Protein AF-E5RI89-F1 (afdb_monomer_lite)

Secondary structure (DSSP, 8-state):
---------------S------------HHHH-----HHHHHHS-HHHHHHHHHHHHHHHHHHHHHTTTSPPPHHHHHHHHHHHTT-

Structure (mmCIF, N/CA/C/O backbone):
data_AF-E5RI89-F1
#
_entry.id   AF-E5RI89-F1
#
loop_
_atom_site.group_PDB
_atom_site.id
_atom_site.type_symbol
_atom_site.label_atom_id
_atom_site.label_alt_id
_atom_site.label_comp_id
_atom_site.label_asym_id
_atom_site.label_entity_id
_atom_site.label_seq_id
_atom_site.pdbx_PDB_ins_code
_atom_site.Cartn_x
_atom_site.Cartn_y
_atom_site.Cartn_z
_atom_site.occupancy
_atom_site.B_iso_or_equiv
_atom_site.auth_seq_id
_atom_site.auth_comp_id
_atom_site.auth_asym_id
_atom_site.auth_atom_id
_atom_site.pdbx_PDB_model_num
ATOM 1 N N . MET A 1 1 ? -67.690 11.774 21.313 1.00 35.22 1 MET A N 1
ATOM 2 C CA . MET A 1 1 ? -66.903 10.539 21.104 1.00 35.22 1 MET A CA 1
ATOM 3 C C . MET A 1 1 ? -65.958 10.771 19.929 1.00 35.22 1 MET A C 1
ATOM 5 O O . MET A 1 1 ? -66.454 11.242 18.921 1.00 35.22 1 MET A O 1
ATOM 9 N N . ALA A 1 2 ? -64.653 10.524 20.155 1.00 36.41 2 ALA A N 1
ATOM 10 C CA . ALA A 1 2 ? -63.491 10.318 19.254 1.00 36.41 2 ALA A CA 1
ATOM 11 C C . ALA A 1 2 ? -63.516 10.918 17.820 1.00 36.41 2 ALA A C 1
ATOM 13 O O . ALA A 1 2 ? -64.431 10.631 17.066 1.00 36.41 2 ALA A O 1
ATOM 14 N N . ALA A 1 3 ? -62.610 11.808 17.384 1.00 43.19 3 ALA A N 1
ATOM 15 C CA . ALA A 1 3 ? -61.130 11.814 17.312 1.00 43.19 3 ALA A CA 1
ATOM 16 C C . ALA A 1 3 ? -60.556 11.324 15.958 1.00 43.19 3 ALA A C 1
ATOM 18 O O . ALA A 1 3 ? -61.020 10.327 15.419 1.00 43.19 3 ALA A O 1
ATOM 19 N N . ALA A 1 4 ? -59.483 12.020 15.537 1.00 44.25 4 ALA A N 1
ATOM 20 C CA . ALA A 1 4 ? -58.481 11.760 14.480 1.00 44.25 4 ALA A CA 1
ATOM 21 C C . ALA A 1 4 ? -58.632 12.656 13.225 1.00 44.25 4 ALA A C 1
ATOM 23 O O . ALA A 1 4 ? -59.562 12.484 12.452 1.00 44.25 4 ALA A O 1
ATOM 24 N N . ALA A 1 5 ? -57.883 13.753 13.047 1.00 52.75 5 ALA A N 1
ATOM 25 C CA . ALA A 1 5 ? -56.423 13.945 12.962 1.00 52.75 5 ALA A CA 1
ATOM 26 C C . ALA A 1 5 ? -55.804 13.476 11.631 1.00 52.75 5 ALA A C 1
ATOM 28 O O . ALA A 1 5 ? -55.644 12.283 11.415 1.00 52.75 5 ALA A O 1
ATOM 29 N N . LEU A 1 6 ? -55.382 14.448 10.814 1.00 46.00 6 LEU A N 1
ATOM 30 C CA . LEU A 1 6 ? -54.223 14.441 9.902 1.00 46.00 6 LEU A CA 1
ATOM 31 C C . LEU A 1 6 ? -53.939 15.935 9.605 1.00 46.00 6 LEU A C 1
ATOM 33 O O . LEU A 1 6 ? -54.794 16.599 9.029 1.00 46.00 6 LEU A O 1
ATOM 37 N N . ARG A 1 7 ? -52.986 16.574 10.310 1.00 47.31 7 ARG A N 1
ATOM 38 C CA . ARG A 1 7 ? -51.541 16.732 9.975 1.00 47.31 7 ARG A CA 1
ATOM 39 C C . ARG A 1 7 ? -51.337 17.518 8.667 1.00 47.31 7 ARG A C 1
ATOM 41 O O . ARG A 1 7 ? -51.963 17.177 7.680 1.00 47.31 7 ARG A O 1
ATOM 48 N N . ASP A 1 8 ? -50.478 18.527 8.546 1.00 52.88 8 ASP A N 1
ATOM 49 C CA . ASP A 1 8 ? -49.404 19.063 9.393 1.00 52.88 8 ASP A CA 1
ATOM 50 C C . ASP A 1 8 ? -49.132 20.526 8.951 1.00 52.88 8 ASP A C 1
ATOM 52 O O . ASP A 1 8 ? -49.304 20.834 7.766 1.00 52.88 8 ASP A O 1
ATOM 56 N N . PRO A 1 9 ? -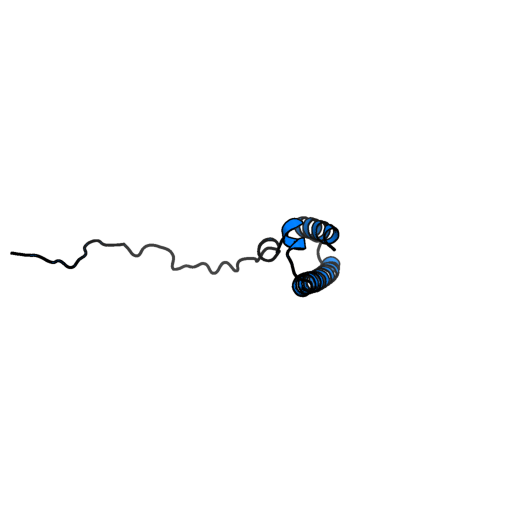48.776 21.438 9.872 1.00 52.31 9 PRO A N 1
ATOM 57 C CA . PRO A 1 9 ? -48.409 22.820 9.586 1.00 52.31 9 PRO A CA 1
ATOM 58 C C . PRO A 1 9 ? -46.901 22.966 9.313 1.00 52.31 9 PRO A C 1
ATOM 60 O O . PRO A 1 9 ? -46.114 22.073 9.573 1.00 52.31 9 PRO A O 1
ATOM 63 N N . ALA A 1 10 ? -46.507 24.181 8.940 1.00 44.00 10 ALA A N 1
ATOM 64 C CA . ALA A 1 10 ? -45.139 24.705 8.946 1.00 44.00 10 ALA A CA 1
ATOM 65 C C . ALA A 1 10 ? -44.342 24.594 7.636 1.00 44.00 10 ALA A C 1
ATOM 67 O O . ALA A 1 10 ? -44.223 23.576 6.968 1.00 44.00 10 ALA A O 1
ATOM 68 N N . GLN A 1 11 ? -43.811 25.758 7.291 1.00 53.44 11 GLN A N 1
ATOM 69 C CA . GLN A 1 11 ? -43.026 26.084 6.120 1.00 53.44 11 GLN A CA 1
ATOM 70 C C . GLN A 1 11 ? -41.580 25.618 6.296 1.00 53.44 11 GLN A C 1
ATOM 72 O O . GLN A 1 11 ? -41.057 25.664 7.408 1.00 53.44 11 GLN A O 1
ATOM 77 N N . VAL A 1 12 ? -40.897 25.321 5.190 1.00 55.78 12 VAL A N 1
ATOM 78 C CA . VAL A 1 12 ? -39.436 25.451 5.123 1.00 55.78 12 VAL A CA 1
ATOM 79 C C . VAL A 1 12 ? -39.103 26.263 3.866 1.00 55.78 12 VAL A C 1
ATOM 81 O O . VAL A 1 12 ? -39.571 25.907 2.782 1.00 55.78 12 VAL A O 1
ATOM 84 N N . PRO A 1 13 ? -38.369 27.382 3.984 1.00 47.78 13 PRO A N 1
ATOM 85 C CA . PRO A 1 13 ? -37.976 28.189 2.840 1.00 47.78 13 PRO A CA 1
ATOM 86 C C . PRO A 1 13 ? -36.959 27.409 2.001 1.00 47.78 13 PRO A C 1
ATOM 88 O O . PRO A 1 13 ? -35.975 26.894 2.526 1.00 47.78 13 PRO A O 1
ATOM 91 N N . VAL A 1 14 ? -37.190 27.341 0.688 1.00 56.91 14 VAL A N 1
ATOM 92 C CA . VAL A 1 14 ? -36.202 26.871 -0.293 1.00 56.91 14 VAL A CA 1
ATOM 93 C C . VAL A 1 14 ? -35.130 27.950 -0.415 1.00 56.91 14 VAL A C 1
ATOM 95 O O . VAL A 1 14 ? -35.184 28.829 -1.270 1.00 56.91 14 VAL A O 1
ATOM 98 N N . ALA A 1 15 ? -34.182 27.920 0.510 1.00 54.28 15 ALA A N 1
ATOM 99 C CA . ALA A 1 15 ? -32.922 28.625 0.405 1.00 54.28 15 ALA A CA 1
ATOM 100 C C . ALA A 1 15 ? -31.828 27.631 0.777 1.00 54.28 15 ALA A C 1
ATOM 102 O O . ALA A 1 15 ? -31.679 27.322 1.954 1.00 54.28 15 ALA A O 1
ATOM 103 N N . ALA A 1 16 ? -31.130 27.106 -0.230 1.00 48.16 16 ALA A N 1
ATOM 104 C CA . ALA A 1 16 ? -29.716 26.727 -0.182 1.00 48.16 16 ALA A CA 1
ATOM 105 C C . ALA A 1 16 ? -29.349 25.931 -1.448 1.00 48.16 16 ALA A C 1
ATOM 107 O O . ALA A 1 16 ? -29.967 24.913 -1.745 1.00 48.16 16 ALA A O 1
ATOM 108 N N . ASP A 1 17 ? -28.335 26.415 -2.165 1.00 53.44 17 ASP A N 1
ATOM 109 C CA . ASP A 1 17 ? -27.333 25.604 -2.871 1.00 53.44 17 ASP A CA 1
ATOM 110 C C . ASP A 1 17 ? -27.760 24.597 -3.945 1.00 53.44 17 ASP A C 1
ATOM 112 O O . ASP A 1 17 ? -27.422 23.420 -3.881 1.00 53.44 17 ASP A O 1
ATOM 116 N N . LEU A 1 18 ? -28.370 25.069 -5.034 1.00 52.41 18 LEU A N 1
ATOM 117 C CA . LEU A 1 18 ? -28.324 24.331 -6.312 1.00 52.41 18 LEU A CA 1
ATOM 118 C C . LEU A 1 18 ? -27.222 24.807 -7.264 1.00 52.41 18 LEU A C 1
ATOM 120 O O . LEU A 1 18 ? -27.144 24.342 -8.397 1.00 52.41 18 LEU A O 1
ATOM 124 N N . LEU A 1 19 ? -26.319 25.667 -6.794 1.00 54.16 19 LEU A N 1
ATOM 125 C CA . LEU A 1 19 ? -24.970 25.698 -7.341 1.00 54.16 19 LEU A CA 1
ATOM 126 C C . LEU A 1 19 ? -24.160 24.692 -6.534 1.00 54.16 19 LEU A C 1
ATOM 128 O O . LEU A 1 19 ? -23.319 25.054 -5.720 1.00 54.16 19 LEU A O 1
ATOM 132 N N . THR A 1 20 ? -24.459 23.410 -6.748 1.00 54.56 20 THR A N 1
ATOM 133 C CA . THR A 1 20 ? -23.433 22.382 -6.628 1.00 54.56 20 THR A CA 1
ATOM 134 C C . THR A 1 20 ? -22.359 22.788 -7.625 1.00 54.56 20 THR A C 1
ATOM 136 O O . THR A 1 20 ? -22.429 22.436 -8.805 1.00 54.56 20 THR A O 1
ATOM 139 N N . ASP A 1 21 ? -21.452 23.648 -7.162 1.00 46.88 21 ASP A N 1
ATOM 140 C CA . ASP A 1 21 ? -20.141 23.822 -7.741 1.00 46.88 21 ASP A CA 1
ATOM 141 C C . ASP A 1 21 ? -19.636 22.398 -7.897 1.00 46.88 21 ASP A C 1
ATOM 143 O O . ASP A 1 21 ? -19.496 21.647 -6.926 1.00 46.88 21 ASP A O 1
ATOM 147 N N . HIS A 1 22 ? -19.586 21.954 -9.145 1.00 55.59 22 HIS A N 1
ATOM 148 C CA . HIS A 1 22 ? -19.020 20.675 -9.492 1.00 55.59 22 HIS A CA 1
ATOM 149 C C . HIS A 1 22 ? -17.516 20.873 -9.338 1.00 55.59 22 HIS A C 1
ATOM 151 O O . HIS A 1 22 ? -16.795 20.935 -10.330 1.00 55.59 22 HIS A O 1
ATOM 157 N N . GLU A 1 23 ? -17.080 21.046 -8.085 1.00 57.22 23 GLU A N 1
ATOM 158 C CA . GLU A 1 23 ? -15.710 20.895 -7.645 1.00 57.22 23 GLU A CA 1
ATOM 159 C C . GLU A 1 23 ? -15.309 19.559 -8.255 1.00 57.22 23 GLU A C 1
ATOM 161 O O . GLU A 1 23 ? -15.810 18.500 -7.862 1.00 57.22 23 GLU A O 1
ATOM 166 N N . GLU A 1 24 ? -14.514 19.606 -9.321 1.00 59.91 24 GLU A N 1
ATOM 167 C CA . GLU A 1 24 ? -13.802 18.446 -9.820 1.00 59.91 24 GLU A CA 1
ATOM 168 C C . GLU A 1 24 ? -12.879 18.034 -8.674 1.00 59.91 24 GLU A C 1
ATOM 170 O O . GLU A 1 24 ? -11.740 18.480 -8.561 1.00 59.91 24 GLU A O 1
ATOM 175 N N . GLY A 1 25 ? -13.457 17.284 -7.735 1.00 62.00 25 GLY A N 1
ATOM 176 C CA . GLY A 1 25 ? -12.861 16.940 -6.466 1.00 62.00 25 GLY A CA 1
ATOM 177 C C . GLY A 1 25 ? -11.636 16.116 -6.768 1.00 62.00 25 GLY A C 1
ATOM 178 O O . GLY A 1 25 ? -11.742 14.971 -7.210 1.00 62.00 25 GLY A O 1
ATOM 179 N N . TYR A 1 26 ? -10.471 16.728 -6.589 1.00 64.62 26 TYR A N 1
ATOM 180 C CA . TYR A 1 26 ? -9.204 16.038 -6.702 1.00 64.62 26 TYR A CA 1
ATOM 181 C C . TYR A 1 26 ? -9.230 14.860 -5.736 1.00 64.62 26 TYR A C 1
ATOM 183 O O . TYR A 1 26 ? -9.177 15.043 -4.523 1.00 64.62 26 TYR A O 1
ATOM 191 N N . VAL A 1 27 ? -9.334 13.654 -6.289 1.00 63.88 27 VAL A N 1
ATOM 192 C CA . VAL A 1 27 ? -9.244 12.426 -5.509 1.00 63.88 27 VAL A CA 1
ATOM 193 C C . VAL A 1 27 ? -7.808 12.327 -5.028 1.00 63.88 27 VAL A C 1
ATOM 195 O O . VAL A 1 27 ? -6.871 12.174 -5.821 1.00 63.88 27 VAL A O 1
ATOM 198 N N . THR A 1 28 ? -7.624 12.485 -3.726 1.00 73.38 28 THR A N 1
ATOM 199 C CA . THR A 1 28 ? -6.309 12.389 -3.120 1.00 73.38 28 THR A CA 1
ATOM 200 C C . THR A 1 28 ? -5.924 10.929 -2.966 1.00 73.38 28 THR A C 1
ATOM 202 O O . THR A 1 28 ? -6.740 10.009 -2.998 1.00 73.38 28 THR A O 1
ATOM 205 N N . PHE A 1 29 ? -4.630 10.705 -2.775 1.00 71.19 29 PHE A N 1
ATOM 206 C CA . PHE A 1 29 ? -4.116 9.377 -2.495 1.00 71.19 29 PHE A CA 1
ATOM 207 C C . PHE A 1 29 ? -4.764 8.745 -1.247 1.00 71.19 29 PHE A C 1
ATOM 209 O O . PHE A 1 29 ? -4.954 7.534 -1.191 1.00 71.19 29 PHE A O 1
ATOM 216 N N . GLU A 1 30 ? -5.126 9.565 -0.262 1.00 76.31 30 GLU A N 1
ATOM 217 C CA . GLU A 1 30 ? -5.760 9.125 0.982 1.00 76.31 30 GLU A CA 1
ATOM 218 C C . GLU A 1 30 ? -7.201 8.649 0.757 1.00 76.31 30 GLU A C 1
ATOM 220 O O . GLU A 1 30 ? -7.634 7.724 1.437 1.00 76.31 30 GLU A O 1
ATOM 225 N N . ASP A 1 31 ? -7.895 9.189 -0.251 1.00 78.38 31 ASP A N 1
ATOM 226 C CA . ASP A 1 31 ? -9.272 8.804 -0.589 1.00 78.38 31 ASP A CA 1
ATOM 227 C C . ASP A 1 31 ? -9.364 7.411 -1.237 1.00 78.38 31 ASP A C 1
ATOM 229 O O . ASP A 1 31 ? -10.408 6.762 -1.183 1.00 78.38 31 ASP A O 1
ATOM 233 N N . VAL A 1 32 ? -8.275 6.936 -1.854 1.00 73.88 32 VAL A N 1
ATOM 234 C CA . VAL A 1 32 ? -8.220 5.634 -2.552 1.00 73.88 32 VAL A CA 1
ATOM 235 C C . VAL A 1 32 ? -7.378 4.584 -1.831 1.00 73.88 32 VAL A C 1
ATOM 237 O O . VAL A 1 32 ? -7.467 3.396 -2.149 1.00 73.88 32 VAL A O 1
ATOM 240 N N . ALA A 1 33 ? -6.537 4.988 -0.879 1.00 75.25 33 ALA A N 1
ATOM 241 C CA . ALA A 1 33 ? -5.648 4.074 -0.179 1.00 75.25 33 ALA A CA 1
ATOM 242 C C . ALA A 1 33 ? -6.400 3.266 0.886 1.00 75.25 33 ALA A C 1
ATOM 244 O O . ALA A 1 33 ? -6.952 3.807 1.840 1.00 75.25 33 ALA A O 1
AT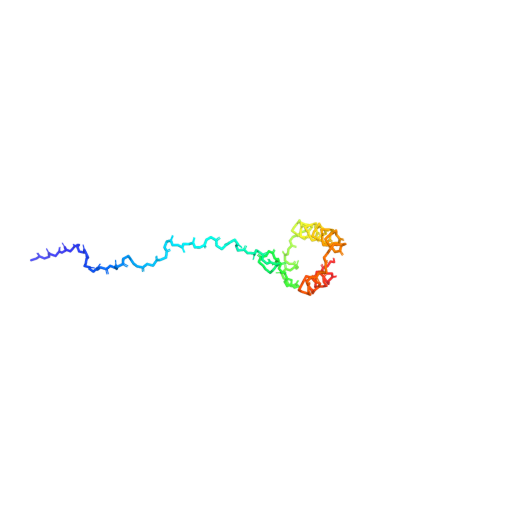OM 245 N N . VAL A 1 34 ? -6.344 1.939 0.766 1.00 78.44 34 VAL A N 1
ATOM 246 C CA . VAL A 1 34 ? -6.838 1.020 1.796 1.00 78.44 34 VAL A CA 1
ATOM 247 C C . VAL A 1 34 ? -5.677 0.578 2.682 1.00 78.44 34 VAL A C 1
ATOM 24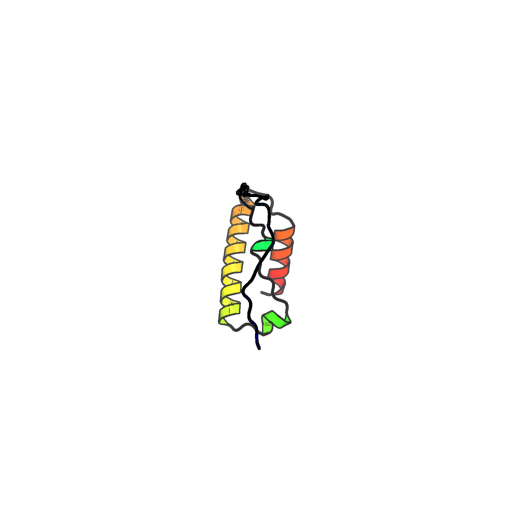9 O O . VAL A 1 34 ? -4.670 0.049 2.197 1.00 78.44 34 VAL A O 1
ATOM 252 N N . TYR A 1 35 ? -5.835 0.781 3.988 1.00 78.25 35 TYR A N 1
ATOM 253 C CA . TYR A 1 35 ? -4.869 0.398 5.012 1.00 78.25 35 TYR A CA 1
ATOM 254 C C . TYR A 1 35 ? -5.426 -0.756 5.835 1.00 78.25 35 TYR A C 1
ATOM 256 O O . TYR A 1 35 ? -6.550 -0.680 6.321 1.00 78.25 35 TYR A O 1
ATOM 264 N N . PHE A 1 36 ? -4.618 -1.796 6.014 1.00 82.06 36 PHE A N 1
ATOM 265 C CA . PHE A 1 36 ? -4.910 -2.880 6.942 1.00 82.06 36 PHE A CA 1
ATOM 266 C C . PHE A 1 36 ? -3.937 -2.809 8.115 1.00 82.06 36 PHE A C 1
ATOM 268 O O . PHE A 1 36 ? -2.734 -2.609 7.924 1.00 82.06 36 PHE A O 1
ATOM 275 N N . 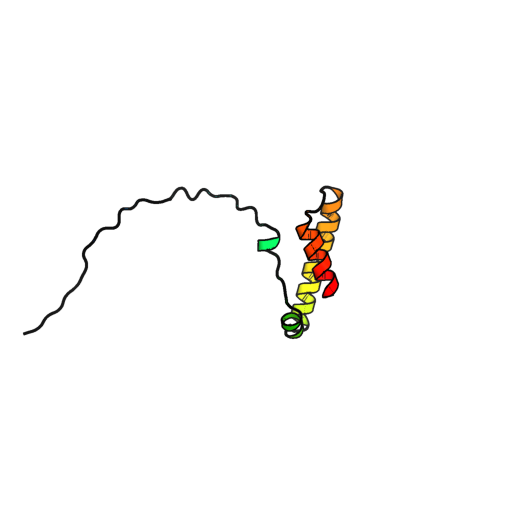SER A 1 37 ? -4.447 -2.997 9.328 1.00 84.94 37 SER A N 1
ATOM 276 C CA . SER A 1 37 ? -3.612 -3.318 10.487 1.00 84.94 37 SER A CA 1
ATOM 277 C C . SER A 1 37 ? -2.993 -4.716 10.354 1.00 84.94 37 SER A C 1
ATOM 279 O O . SER A 1 37 ? -3.387 -5.520 9.504 1.00 84.94 37 SER A O 1
ATOM 281 N N . GLN A 1 38 ? -2.018 -5.042 11.208 1.00 82.62 38 GLN A N 1
ATOM 282 C CA . GLN A 1 38 ? -1.396 -6.370 11.199 1.00 82.62 38 GLN A CA 1
ATOM 283 C C . GLN A 1 38 ? -2.405 -7.473 11.557 1.00 82.62 38 GLN A C 1
ATOM 285 O O . GLN A 1 38 ? -2.330 -8.586 11.033 1.00 82.62 38 GLN A O 1
ATOM 290 N N . GLU A 1 39 ? -3.343 -7.167 12.446 1.00 88.44 39 GLU A N 1
ATOM 291 C CA . GLU A 1 39 ? -4.420 -8.049 12.875 1.00 88.44 39 GLU A CA 1
ATOM 292 C C . GLU A 1 39 ? -5.420 -8.277 11.737 1.00 88.44 39 GLU A C 1
ATOM 294 O O . GLU A 1 39 ? -5.727 -9.426 11.430 1.00 88.44 39 GLU A O 1
ATOM 299 N N . GLU A 1 40 ? -5.859 -7.214 11.056 1.00 87.81 40 GLU A N 1
ATOM 300 C CA . GLU A 1 40 ? -6.760 -7.314 9.897 1.00 87.81 40 GLU A CA 1
ATOM 301 C C . GLU A 1 40 ? -6.099 -8.045 8.728 1.00 87.81 40 GLU A C 1
ATOM 303 O O . GLU A 1 40 ? -6.726 -8.900 8.107 1.00 87.81 40 GLU A O 1
ATOM 308 N N . TRP A 1 41 ? -4.810 -7.800 8.481 1.00 85.62 41 TRP A N 1
ATOM 309 C CA . TRP A 1 41 ? -4.045 -8.503 7.452 1.00 85.62 41 TRP A CA 1
ATOM 310 C C . TRP A 1 41 ? -4.011 -10.022 7.673 1.00 85.62 41 TRP A C 1
ATOM 312 O O . TRP A 1 41 ? -4.067 -10.793 6.716 1.00 85.62 41 TRP A O 1
ATOM 322 N N . ARG A 1 42 ? -3.948 -10.471 8.936 1.00 86.31 42 ARG A N 1
ATOM 323 C CA . ARG A 1 42 ? -3.990 -11.902 9.297 1.00 86.31 42 ARG A CA 1
ATOM 324 C C . ARG A 1 42 ? -5.371 -12.527 9.117 1.00 86.31 42 ARG A C 1
ATOM 326 O O . ARG A 1 42 ? -5.454 -13.748 9.014 1.00 86.31 42 ARG A O 1
ATOM 333 N N . LEU A 1 43 ? -6.426 -11.717 9.110 1.00 90.19 43 LEU A N 1
ATOM 334 C CA . LEU A 1 43 ? -7.799 -12.167 8.888 1.00 90.19 43 LEU A CA 1
ATOM 335 C C . LEU A 1 43 ? -8.150 -12.269 7.397 1.00 90.19 43 LEU A C 1
ATOM 337 O O . LEU A 1 43 ? -9.142 -12.915 7.066 1.00 90.19 43 LEU A O 1
ATOM 341 N N . LEU A 1 44 ? -7.347 -11.674 6.506 1.00 88.00 44 LEU A N 1
ATOM 342 C CA . LEU A 1 44 ? -7.541 -11.776 5.061 1.00 88.00 44 LEU A CA 1
ATOM 343 C C . LEU A 1 44 ? -7.233 -13.189 4.550 1.00 88.00 44 LEU A C 1
ATOM 345 O O . LEU A 1 44 ? -6.183 -13.782 4.844 1.00 88.00 44 LEU A O 1
ATOM 349 N N . ASP A 1 45 ? -8.117 -13.696 3.697 1.00 91.12 45 ASP A N 1
ATOM 350 C CA . ASP A 1 45 ? -7.866 -14.938 2.975 1.00 91.12 45 ASP A CA 1
ATOM 351 C C . ASP A 1 45 ? -6.727 -14.778 1.944 1.00 91.12 45 ASP A C 1
ATOM 353 O O . ASP A 1 45 ? -6.247 -13.677 1.643 1.00 91.12 45 ASP A O 1
ATOM 357 N N . ASP A 1 46 ? -6.233 -15.903 1.424 1.00 89.69 46 ASP A N 1
ATOM 358 C CA . ASP A 1 46 ? -5.115 -15.896 0.475 1.00 89.69 46 ASP A CA 1
ATOM 359 C C . ASP A 1 46 ? -5.455 -15.156 -0.832 1.00 89.69 46 ASP A C 1
ATOM 361 O O . ASP A 1 46 ? -4.572 -14.539 -1.433 1.00 89.69 46 ASP A O 1
ATOM 365 N N . ALA A 1 47 ? -6.722 -15.167 -1.260 1.00 91.69 47 ALA A N 1
ATOM 366 C CA . ALA A 1 47 ? -7.157 -14.500 -2.484 1.00 91.69 47 ALA A CA 1
ATOM 367 C C . ALA A 1 47 ? -7.175 -12.973 -2.313 1.00 91.69 47 ALA A C 1
ATOM 369 O O . ALA A 1 47 ? -6.708 -12.251 -3.195 1.00 91.69 47 ALA A O 1
ATOM 370 N N . GLN A 1 48 ? -7.633 -12.477 -1.164 1.00 89.75 48 GLN A N 1
ATOM 371 C CA . GLN A 1 48 ? -7.627 -11.061 -0.802 1.00 89.75 48 GLN A CA 1
ATOM 372 C C . GLN A 1 48 ? -6.203 -10.525 -0.640 1.00 89.75 48 GLN A C 1
ATOM 374 O O . GLN A 1 48 ? -5.887 -9.460 -1.173 1.00 89.75 48 GLN A O 1
ATOM 379 N N . ARG A 1 49 ? -5.312 -11.280 0.019 1.00 88.00 49 ARG A N 1
ATOM 380 C CA . ARG A 1 49 ? -3.889 -10.905 0.136 1.00 88.00 49 ARG A CA 1
ATOM 381 C C . ARG A 1 49 ? -3.198 -10.868 -1.222 1.00 88.00 49 ARG A C 1
ATOM 383 O O . ARG A 1 49 ? -2.408 -9.960 -1.480 1.00 88.00 49 ARG A O 1
ATOM 390 N N . LEU A 1 50 ? -3.501 -11.826 -2.099 1.00 89.56 50 LEU A N 1
ATOM 391 C CA . LEU A 1 50 ? -2.968 -11.844 -3.459 1.00 89.56 50 LEU A CA 1
ATOM 392 C C . LEU A 1 50 ? -3.488 -10.664 -4.286 1.00 89.56 50 LEU A C 1
ATOM 394 O O . LEU A 1 50 ? -2.697 -9.996 -4.949 1.00 89.56 5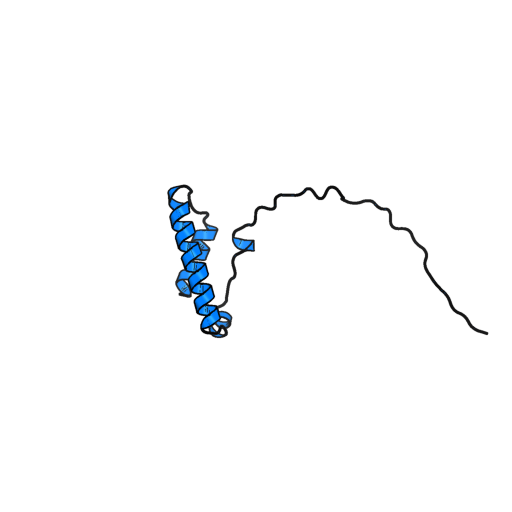0 LEU A O 1
ATOM 398 N N . LEU A 1 51 ? -4.791 -10.378 -4.217 1.00 88.81 51 LEU A N 1
ATOM 399 C CA . LEU A 1 51 ? -5.396 -9.240 -4.906 1.00 88.81 51 LEU A CA 1
ATOM 400 C C . LEU A 1 51 ? -4.775 -7.923 -4.439 1.00 88.81 51 LEU A C 1
ATOM 402 O O . LEU A 1 51 ? -4.358 -7.123 -5.274 1.00 88.81 51 LEU A O 1
ATOM 406 N N . TYR A 1 52 ? -4.643 -7.735 -3.124 1.00 86.06 52 TYR A N 1
ATOM 407 C CA . TYR A 1 52 ? -3.987 -6.561 -2.558 1.00 86.06 52 TYR A CA 1
ATOM 408 C C . TYR A 1 52 ? -2.554 -6.432 -3.078 1.00 86.06 52 TYR A C 1
ATOM 410 O O . TYR A 1 52 ? -2.195 -5.403 -3.635 1.00 86.06 52 TYR A O 1
ATOM 418 N N . ARG A 1 53 ? -1.745 -7.496 -3.002 1.00 84.94 53 ARG A N 1
ATOM 419 C CA . ARG A 1 53 ? -0.368 -7.479 -3.527 1.00 84.94 53 ARG A CA 1
ATOM 420 C C . ARG A 1 53 ? -0.309 -7.124 -5.016 1.00 84.94 53 ARG A C 1
ATOM 422 O O . ARG A 1 53 ? 0.540 -6.323 -5.395 1.00 84.94 53 ARG A O 1
ATOM 429 N N . ASN A 1 54 ? -1.205 -7.665 -5.841 1.00 87.94 54 ASN A N 1
ATOM 430 C CA . ASN A 1 54 ? -1.246 -7.375 -7.277 1.00 87.94 54 ASN A CA 1
ATOM 431 C C . ASN A 1 54 ? -1.572 -5.903 -7.561 1.00 87.94 54 ASN A C 1
ATOM 433 O O . ASN A 1 54 ? -0.824 -5.249 -8.285 1.00 87.94 54 ASN A O 1
ATOM 437 N N . VAL A 1 55 ? -2.631 -5.370 -6.943 1.00 85.56 55 VAL A N 1
ATOM 438 C CA . VAL A 1 55 ? -3.029 -3.957 -7.090 1.00 85.56 55 VAL A CA 1
ATOM 439 C C . VAL A 1 55 ? -1.904 -3.027 -6.625 1.00 85.56 55 VAL A C 1
ATOM 441 O O . VAL A 1 55 ? -1.601 -2.019 -7.260 1.00 85.56 55 VAL A O 1
ATOM 444 N N . MET A 1 56 ? -1.221 -3.387 -5.541 1.00 83.06 56 MET A N 1
ATOM 445 C CA . MET A 1 56 ? -0.135 -2.584 -4.980 1.00 83.06 56 MET A CA 1
ATOM 446 C C . MET A 1 56 ? 1.134 -2.609 -5.839 1.00 83.06 56 MET A C 1
ATOM 448 O O . MET A 1 56 ? 1.808 -1.587 -5.963 1.00 83.06 56 MET A O 1
ATOM 452 N N . LEU A 1 57 ? 1.453 -3.742 -6.473 1.00 83.88 57 LEU A N 1
ATOM 453 C CA . LEU A 1 57 ? 2.555 -3.842 -7.437 1.00 83.88 57 LEU A CA 1
ATOM 454 C C . LEU A 1 57 ? 2.280 -3.034 -8.708 1.00 83.88 57 LEU A C 1
ATOM 456 O O . LEU A 1 57 ? 3.188 -2.374 -9.227 1.00 83.88 57 LEU A O 1
ATOM 460 N N . GLU A 1 58 ? 1.038 -3.050 -9.192 1.00 85.69 58 GLU A N 1
ATOM 461 C CA . GLU A 1 58 ? 0.609 -2.211 -10.310 1.00 85.69 58 GLU A CA 1
ATOM 462 C C . GLU A 1 58 ? 0.761 -0.727 -9.953 1.00 85.69 58 GLU A C 1
ATOM 464 O O . GLU A 1 58 ? 1.435 0.013 -10.671 1.00 85.69 58 GLU A O 1
ATOM 469 N N . ASN A 1 59 ? 0.278 -0.319 -8.775 1.00 82.38 59 ASN A N 1
ATOM 470 C CA . ASN A 1 59 ? 0.451 1.039 -8.260 1.00 82.38 59 ASN A CA 1
ATOM 471 C C . ASN A 1 59 ? 1.927 1.435 -8.120 1.00 82.38 59 ASN A C 1
ATOM 473 O O . ASN A 1 59 ? 2.305 2.535 -8.517 1.00 82.38 59 ASN A O 1
ATOM 477 N N . PHE A 1 60 ? 2.795 0.552 -7.617 1.00 79.25 60 PHE A N 1
ATOM 478 C CA . PHE A 1 60 ? 4.232 0.832 -7.528 1.00 79.25 60 PHE A CA 1
ATOM 479 C C . PHE A 1 60 ? 4.870 1.010 -8.912 1.00 79.25 60 PHE A C 1
ATOM 481 O O . PHE A 1 60 ? 5.702 1.894 -9.107 1.00 79.25 60 PHE A O 1
ATOM 488 N N . THR A 1 61 ? 4.447 0.214 -9.894 1.00 84.00 61 THR A N 1
ATOM 489 C CA . THR A 1 61 ? 4.912 0.323 -11.285 1.00 84.00 61 THR A CA 1
ATOM 490 C C . THR A 1 61 ? 4.450 1.632 -11.927 1.00 84.00 61 THR A C 1
ATOM 492 O O . THR A 1 61 ? 5.234 2.299 -12.612 1.00 84.00 61 THR A O 1
ATOM 495 N N . LEU A 1 62 ? 3.207 2.045 -11.664 1.00 82.06 62 LEU A N 1
ATOM 496 C CA . LEU A 1 62 ? 2.675 3.345 -12.072 1.00 82.06 62 LEU A CA 1
ATOM 497 C C . LEU A 1 62 ? 3.459 4.487 -11.419 1.00 82.06 62 LEU A C 1
ATOM 499 O O . LEU A 1 62 ? 3.913 5.383 -12.125 1.00 82.06 62 LEU A O 1
ATOM 503 N N . LEU A 1 63 ? 3.713 4.426 -10.110 1.00 76.44 63 LEU A N 1
ATOM 504 C CA . LEU A 1 63 ? 4.523 5.416 -9.393 1.00 76.44 63 LEU A CA 1
ATOM 505 C C . LEU A 1 63 ? 5.964 5.476 -9.906 1.00 76.44 63 LEU A C 1
ATOM 507 O O . LEU A 1 63 ? 6.500 6.567 -10.072 1.00 76.44 63 LEU A O 1
ATOM 511 N N . ALA A 1 64 ? 6.588 4.338 -10.214 1.00 77.56 64 ALA A N 1
ATOM 512 C CA . ALA A 1 64 ? 7.918 4.287 -10.822 1.00 77.56 64 ALA A CA 1
ATOM 513 C C . ALA A 1 64 ? 7.929 4.863 -12.250 1.00 77.56 64 ALA A C 1
ATOM 515 O O . ALA A 1 64 ? 8.940 5.410 -12.699 1.00 77.56 64 ALA A O 1
ATOM 516 N N . SER A 1 65 ? 6.806 4.763 -12.964 1.00 76.00 65 SER A N 1
ATOM 517 C CA . SER A 1 65 ? 6.628 5.343 -14.298 1.00 76.00 65 SER A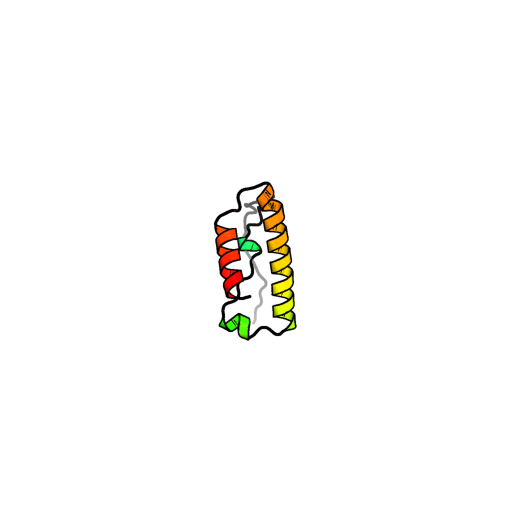 CA 1
ATOM 518 C C . SER A 1 65 ? 6.379 6.854 -14.236 1.00 76.00 65 SER A C 1
ATOM 520 O O . SER A 1 65 ? 7.011 7.599 -14.985 1.00 76.00 65 SER A O 1
ATOM 522 N N . LEU A 1 66 ? 5.540 7.323 -13.305 1.00 70.19 66 LEU A N 1
ATOM 523 C CA . LEU A 1 66 ? 5.286 8.746 -13.036 1.00 70.19 66 LEU A CA 1
ATOM 524 C C . LEU A 1 66 ? 6.502 9.448 -12.415 1.00 70.19 66 LEU A C 1
ATOM 526 O O . LEU A 1 66 ? 6.782 10.601 -12.737 1.00 70.19 66 LEU A O 1
ATOM 530 N N . GLY A 1 67 ? 7.263 8.746 -11.573 1.00 61.94 67 GLY A N 1
ATOM 531 C CA . GLY A 1 67 ? 8.467 9.238 -10.896 1.00 61.94 67 GLY A CA 1
ATOM 532 C C . GLY A 1 67 ? 9.626 9.582 -11.837 1.00 61.94 67 GLY A C 1
ATOM 533 O O . GLY A 1 67 ? 10.610 10.172 -11.401 1.00 61.94 67 GLY A O 1
ATOM 534 N N . LYS A 1 68 ? 9.513 9.263 -13.134 1.00 57.62 68 LYS A N 1
ATOM 535 C CA . LYS A 1 68 ? 10.418 9.767 -14.182 1.00 57.62 68 LYS A CA 1
ATOM 536 C C . LYS A 1 68 ? 10.089 11.200 -14.622 1.00 57.62 68 LYS A C 1
ATOM 538 O O . LYS A 1 68 ? 10.915 11.817 -15.286 1.00 57.62 68 LYS A O 1
ATOM 543 N N . VAL A 1 69 ? 8.905 11.718 -14.280 1.00 55.94 69 VAL A N 1
ATOM 544 C CA . VAL A 1 69 ? 8.378 13.008 -14.763 1.00 55.94 69 VAL A CA 1
ATOM 545 C C . VAL A 1 69 ? 8.022 13.965 -13.614 1.00 55.94 69 VAL A C 1
ATOM 547 O O . VAL A 1 69 ? 8.124 15.174 -13.797 1.00 55.94 69 VAL A O 1
ATOM 550 N N . LEU A 1 70 ? 7.663 13.470 -12.421 1.00 57.69 70 LEU A N 1
ATOM 551 C CA . LEU A 1 70 ? 7.241 14.299 -11.281 1.00 57.69 70 LEU A CA 1
ATOM 552 C C . LEU A 1 70 ? 7.854 13.800 -9.965 1.00 57.69 70 LEU A C 1
ATOM 554 O O . LEU A 1 70 ? 7.915 12.599 -9.712 1.00 57.69 70 LEU A O 1
ATOM 558 N N . THR A 1 71 ? 8.291 14.722 -9.104 1.00 67.88 71 THR A N 1
ATOM 559 C CA . THR A 1 71 ? 8.749 14.403 -7.744 1.00 67.88 71 THR A CA 1
ATOM 560 C C . THR A 1 71 ? 7.589 13.797 -6.943 1.00 67.88 71 THR A C 1
ATOM 562 O O . THR A 1 71 ? 6.589 14.493 -6.744 1.00 67.88 71 THR A O 1
ATOM 565 N N . PRO A 1 72 ? 7.675 12.532 -6.486 1.00 71.06 72 PRO A N 1
ATOM 566 C CA . PRO A 1 72 ? 6.578 11.898 -5.763 1.00 71.06 72 PRO A CA 1
ATOM 567 C C . PRO A 1 72 ? 6.301 12.622 -4.439 1.00 71.06 72 PRO A C 1
ATOM 569 O O . PRO A 1 72 ? 7.222 12.971 -3.700 1.00 71.06 72 PRO A O 1
ATOM 572 N N . HIS A 1 73 ? 5.018 12.839 -4.142 1.00 78.12 73 HIS A N 1
ATOM 573 C CA . HIS A 1 73 ? 4.571 13.487 -2.910 1.00 78.12 73 HIS A CA 1
ATOM 574 C C . HIS A 1 73 ? 5.011 12.674 -1.671 1.00 78.12 73 HIS A C 1
ATOM 576 O O . HIS A 1 73 ? 4.913 11.442 -1.691 1.00 78.12 73 HIS A O 1
ATOM 582 N N . PRO A 1 74 ? 5.453 13.310 -0.568 1.00 79.69 74 PRO A N 1
ATOM 583 C CA . PRO A 1 74 ? 5.948 12.612 0.625 1.00 79.69 74 PRO A CA 1
ATOM 584 C C . PRO A 1 74 ? 4.956 11.603 1.227 1.00 79.69 74 PRO A C 1
ATOM 586 O O . PRO A 1 74 ? 5.384 10.550 1.701 1.00 79.69 74 PRO A O 1
ATOM 589 N N . SER A 1 75 ? 3.643 11.856 1.157 1.00 78.38 75 SER A N 1
ATOM 590 C CA . SER A 1 75 ? 2.619 10.903 1.632 1.00 78.38 75 SER A CA 1
ATOM 591 C C . SER A 1 75 ? 2.640 9.577 0.865 1.00 78.38 75 SER A C 1
ATOM 593 O O . SER A 1 75 ? 2.482 8.517 1.464 1.00 78.38 75 SER A O 1
ATOM 595 N N . ILE A 1 76 ? 2.921 9.615 -0.441 1.00 79.12 76 ILE A N 1
ATOM 596 C CA . ILE A 1 76 ? 2.993 8.419 -1.293 1.00 79.12 76 ILE A CA 1
ATOM 597 C C . ILE A 1 76 ? 4.227 7.585 -0.933 1.00 79.12 76 ILE A C 1
ATOM 599 O O . ILE A 1 76 ? 4.160 6.360 -0.866 1.00 79.12 76 ILE A O 1
ATOM 603 N N . LEU A 1 77 ? 5.354 8.244 -0.650 1.00 82.50 77 LEU A N 1
ATOM 604 C CA . LEU A 1 77 ? 6.574 7.568 -0.200 1.00 82.50 77 LEU A CA 1
ATOM 605 C C . LEU A 1 77 ? 6.386 6.924 1.177 1.00 82.50 77 LEU A C 1
ATOM 607 O O . LEU A 1 77 ? 6.849 5.805 1.404 1.00 82.50 77 LEU A O 1
ATOM 611 N N . SER A 1 78 ? 5.690 7.615 2.083 1.00 84.00 78 SER A N 1
ATOM 612 C CA . SER A 1 78 ? 5.335 7.079 3.399 1.00 84.00 78 SER A CA 1
ATOM 613 C C . SER A 1 78 ? 4.454 5.834 3.271 1.00 84.00 78 SER A C 1
ATOM 615 O O . SER A 1 78 ? 4.761 4.797 3.856 1.00 84.00 78 SER A O 1
ATOM 617 N N . TRP A 1 79 ? 3.419 5.892 2.432 1.00 83.69 79 TRP A N 1
ATOM 618 C CA . TRP A 1 79 ? 2.564 4.742 2.154 1.00 83.69 79 TRP A CA 1
ATOM 619 C C . TRP A 1 79 ? 3.320 3.576 1.519 1.00 83.69 79 TRP A C 1
ATOM 621 O O . TRP A 1 79 ? 3.189 2.445 1.978 1.00 83.69 79 TRP A O 1
ATOM 631 N N . ALA A 1 80 ? 4.157 3.835 0.511 1.00 81.00 80 ALA A N 1
ATOM 632 C CA . ALA A 1 80 ? 4.934 2.788 -0.151 1.00 81.00 80 ALA A CA 1
ATOM 633 C C . ALA A 1 80 ? 5.885 2.106 0.842 1.00 81.00 80 ALA A C 1
ATOM 635 O O . ALA A 1 80 ? 6.060 0.888 0.816 1.00 81.00 80 ALA A O 1
ATOM 636 N N . ARG A 1 81 ? 6.457 2.883 1.769 1.00 84.00 81 ARG A N 1
ATOM 637 C CA . ARG A 1 81 ? 7.270 2.358 2.866 1.00 84.00 81 ARG A CA 1
ATOM 638 C C . ARG A 1 81 ? 6.450 1.507 3.833 1.00 84.00 81 ARG A C 1
ATOM 640 O O . ARG A 1 81 ? 6.940 0.458 4.235 1.00 84.00 81 ARG A O 1
ATOM 647 N N . LEU A 1 82 ? 5.245 1.939 4.209 1.00 82.31 82 LEU A N 1
ATOM 648 C CA . LEU A 1 82 ? 4.351 1.144 5.055 1.00 82.31 82 LEU A CA 1
ATOM 649 C C . LEU A 1 82 ? 3.959 -0.159 4.359 1.00 82.31 82 LEU A C 1
ATOM 651 O O . LEU A 1 82 ? 4.075 -1.213 4.967 1.00 82.31 82 LEU A O 1
ATOM 655 N N . PHE A 1 83 ? 3.604 -0.116 3.076 1.00 75.88 83 PHE A N 1
ATOM 656 C CA . PHE A 1 83 ? 3.284 -1.303 2.284 1.00 75.88 83 PHE A CA 1
ATOM 657 C C . PHE A 1 83 ? 4.416 -2.338 2.272 1.00 75.88 83 PHE A C 1
ATOM 659 O O . PHE A 1 83 ? 4.164 -3.522 2.485 1.00 75.88 83 PHE A O 1
ATOM 666 N N . LEU A 1 84 ? 5.667 -1.903 2.090 1.00 79.06 84 LEU A N 1
ATOM 667 C CA . LEU A 1 84 ? 6.826 -2.802 2.099 1.00 79.06 84 LEU A CA 1
ATOM 668 C C . LEU A 1 84 ? 7.040 -3.522 3.441 1.00 79.06 84 LEU A C 1
ATOM 670 O O . LEU A 1 84 ? 7.747 -4.523 3.470 1.00 79.06 84 LEU A O 1
ATOM 674 N N . LEU A 1 85 ? 6.442 -3.048 4.540 1.00 79.50 85 LEU A N 1
ATOM 675 C CA . LEU A 1 85 ? 6.472 -3.747 5.830 1.00 79.50 85 LEU A CA 1
ATOM 676 C C . LEU A 1 85 ? 5.468 -4.907 5.909 1.00 79.50 85 LEU A C 1
ATOM 678 O O . LEU A 1 85 ? 5.606 -5.760 6.784 1.00 79.50 85 LEU A O 1
ATOM 682 N N . PHE A 1 86 ? 4.472 -4.936 5.021 1.00 70.00 86 PHE A N 1
ATOM 683 C CA . PHE A 1 86 ? 3.403 -5.940 4.994 1.00 70.00 86 PHE A CA 1
ATOM 684 C C . PHE A 1 86 ? 3.495 -6.910 3.801 1.00 70.00 86 PHE A C 1
ATOM 686 O O . PHE A 1 86 ? 2.679 -7.832 3.707 1.00 70.00 86 PHE A O 1
ATOM 693 N N . LEU A 1 87 ? 4.470 -6.725 2.900 1.00 69.12 87 LEU A N 1
ATOM 694 C CA . LEU A 1 87 ? 4.762 -7.648 1.797 1.00 69.12 87 LEU A CA 1
ATOM 695 C C . LEU A 1 87 ? 5.459 -8.917 2.301 1.00 69.12 87 LEU A C 1
ATOM 697 O O . LEU A 1 87 ? 4.913 -10.007 1.997 1.00 69.12 87 LEU A O 1
#

Organism: Homo sapiens (NCBI:txid9606)

Radius of gyration: 24.76 Å; chains: 1; bounding box: 77×44×36 Å

Foldseek 3Di:
DDDDDDDDDDDDDPDDDPPPVPPVPPCDPVNPDDDDDPVRLVVDDPVRVVVVVVVLVVVVVVCVVCVVPDPDDVVVVVVNVVVVVSD

InterPro domains:
  IPR001909 Krueppel-associated box [PF01352] (27-67)
  IPR001909 Krueppel-associated box [PS50805] (27-87)
  IPR001909 Krueppel-associated box [SM00349] (27-84)
  IPR001909 Krueppel-associated box [cd07765] (27-66)
  IPR036051 Krueppel-associated box domain superfamily [SSF109640] (23-75)
  IPR050169 Krueppel C2H2-type zinc-finger [PTHR23232] (25-70)

Sequence (87 aa):
MAAAALRDPAQVPVAADLLTDHEEGYVTFEDVAVYFSQEEWRLLDDAQRLLYRNVMLENFTLLASLGKVLTPHPSILSWARLFLLFL

pLDDT: mean 71.13, std 15.28, range [35.22, 91.69]